Protein AF-U1NN20-F1 (afdb_monomer_lite)

Structure (mmCIF, N/CA/C/O backbone):
data_AF-U1NN20-F1
#
_entry.id   AF-U1NN20-F1
#
loop_
_atom_site.group_PDB
_atom_site.id
_atom_site.type_symbol
_atom_site.label_atom_id
_atom_site.label_alt_id
_atom_site.label_comp_id
_atom_site.label_asym_id
_atom_site.label_entity_id
_atom_site.label_seq_id
_atom_site.pdbx_PDB_ins_code
_atom_site.Cartn_x
_atom_site.Cartn_y
_atom_site.Cartn_z
_atom_site.occupancy
_atom_site.B_iso_or_equiv
_atom_site.auth_seq_id
_atom_site.auth_comp_id
_atom_site.auth_asym_id
_atom_site.auth_atom_id
_atom_site.pdbx_PDB_model_num
ATOM 1 N N . MET A 1 1 ? 7.005 16.993 46.022 1.00 62.75 1 MET A N 1
ATOM 2 C CA . MET A 1 1 ? 5.919 16.030 45.745 1.00 62.75 1 MET A CA 1
ATOM 3 C C . MET A 1 1 ? 5.642 16.124 44.256 1.00 62.75 1 MET A C 1
ATOM 5 O O . MET A 1 1 ? 5.327 17.215 43.804 1.00 62.75 1 MET A O 1
ATOM 9 N N . LEU A 1 2 ? 5.921 15.072 43.487 1.00 69.44 2 LEU A N 1
ATOM 10 C CA . LEU A 1 2 ? 5.734 15.085 42.033 1.00 69.44 2 LEU A CA 1
ATOM 11 C C . LEU A 1 2 ? 4.325 14.578 41.725 1.00 69.44 2 LEU A C 1
ATOM 13 O O . LEU A 1 2 ? 3.981 13.469 42.130 1.00 69.44 2 LEU A O 1
ATOM 17 N N . THR A 1 3 ? 3.524 15.383 41.033 1.00 67.88 3 THR A N 1
ATOM 18 C CA . THR A 1 3 ? 2.225 14.952 40.509 1.00 67.88 3 THR A CA 1
ATOM 19 C C . THR A 1 3 ? 2.438 14.458 39.086 1.00 67.88 3 THR A C 1
ATOM 21 O O . THR A 1 3 ? 2.931 15.205 38.245 1.00 67.88 3 THR A O 1
ATOM 24 N N . VAL A 1 4 ? 2.098 13.197 38.830 1.00 75.31 4 VAL A N 1
ATOM 25 C CA . VAL A 1 4 ? 2.121 12.594 37.493 1.00 75.31 4 VAL A CA 1
ATOM 26 C C . VAL A 1 4 ? 0.674 12.469 37.027 1.00 75.31 4 VAL A C 1
ATOM 28 O O . VAL A 1 4 ? -0.140 11.864 37.723 1.00 75.31 4 VAL A O 1
ATOM 31 N N . SER A 1 5 ? 0.350 13.048 35.874 1.00 73.75 5 SER A N 1
ATOM 32 C CA . SER A 1 5 ? -0.972 12.980 35.242 1.00 73.75 5 SER A CA 1
ATOM 33 C C . SER A 1 5 ? -0.880 12.285 33.881 1.00 73.75 5 SER A C 1
ATOM 35 O O . SER A 1 5 ? 0.100 12.451 33.159 1.00 73.75 5 SER A O 1
ATOM 37 N N . VAL A 1 6 ? -1.896 11.484 33.546 1.00 75.81 6 VAL A N 1
ATOM 38 C CA . VAL A 1 6 ? -2.039 10.795 32.255 1.00 75.81 6 VAL A CA 1
ATOM 39 C C . VAL A 1 6 ? -3.425 11.083 31.690 1.00 75.81 6 VAL A C 1
ATOM 41 O O . VAL A 1 6 ? -4.416 11.015 32.415 1.00 75.81 6 VAL A O 1
ATOM 44 N N . GLU A 1 7 ? -3.487 11.392 30.400 1.00 69.44 7 GLU A N 1
ATOM 45 C CA . GLU A 1 7 ? -4.728 11.633 29.664 1.00 69.44 7 GLU A CA 1
ATOM 46 C C . GLU A 1 7 ? -4.812 10.667 28.478 1.00 69.44 7 GLU A C 1
ATOM 48 O O . GLU A 1 7 ? -3.801 10.354 27.847 1.00 69.44 7 GLU A O 1
ATOM 53 N N . LEU A 1 8 ? -6.015 10.159 28.199 1.00 70.88 8 LEU A N 1
ATOM 54 C CA . LEU A 1 8 ? -6.275 9.183 27.140 1.00 70.88 8 LEU A CA 1
ATOM 55 C C . LEU A 1 8 ? -7.501 9.620 26.334 1.00 70.88 8 LEU A C 1
ATOM 57 O O . LEU A 1 8 ? -8.577 9.790 26.904 1.00 70.88 8 LEU A O 1
ATOM 61 N N . ASP A 1 9 ? -7.352 9.726 25.013 1.00 72.75 9 ASP A N 1
ATOM 62 C CA . ASP A 1 9 ? -8.457 9.965 24.081 1.00 72.75 9 ASP A CA 1
ATOM 63 C C . ASP A 1 9 ? -8.795 8.681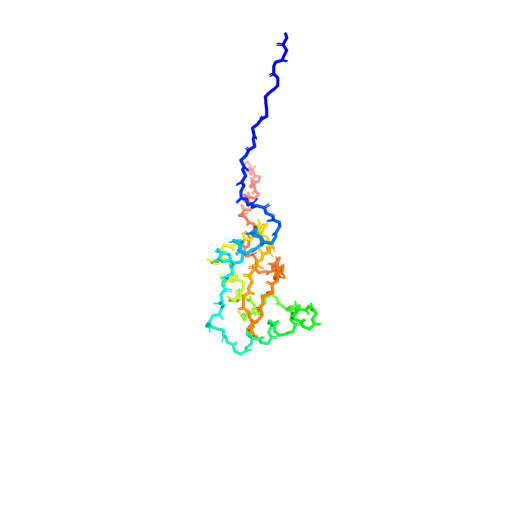 23.306 1.00 72.75 9 ASP A C 1
ATOM 65 O O . ASP A 1 9 ? -7.913 7.970 22.807 1.00 72.75 9 ASP A O 1
ATOM 69 N N . ARG A 1 10 ? -10.086 8.334 23.228 1.00 71.75 10 ARG A N 1
ATOM 70 C CA . ARG A 1 10 ? -10.526 7.097 22.573 1.00 71.75 10 ARG A CA 1
ATOM 71 C C . ARG A 1 10 ? -10.676 7.317 21.069 1.00 71.75 10 ARG A C 1
ATOM 73 O O . ARG A 1 10 ? -11.748 7.646 20.574 1.00 71.75 10 ARG A O 1
ATOM 80 N N . VAL A 1 11 ? -9.622 6.982 20.334 1.00 73.50 11 VAL A N 1
ATOM 81 C CA . VAL A 1 11 ? -9.549 7.112 18.866 1.00 73.50 11 VAL A CA 1
ATOM 82 C C . VAL A 1 11 ? -10.513 6.193 18.096 1.00 73.50 11 VAL A C 1
ATOM 84 O O . VAL A 1 11 ? -10.967 6.543 17.002 1.00 73.50 11 VAL A O 1
ATOM 87 N N . ALA A 1 12 ? -10.801 5.003 18.636 1.00 81.31 12 ALA A N 1
ATOM 88 C CA . ALA A 1 12 ? -11.708 4.018 18.046 1.00 81.31 12 ALA A CA 1
ATOM 89 C C . ALA A 1 12 ? -12.229 3.019 19.095 1.00 81.31 12 ALA A C 1
ATOM 91 O O . ALA A 1 12 ? -11.571 2.777 20.113 1.00 81.31 12 ALA A O 1
ATOM 92 N N . PRO A 1 13 ? -13.396 2.394 18.858 1.00 75.38 13 PRO A N 1
ATOM 93 C CA . PRO A 1 13 ? -14.000 1.521 19.848 1.00 75.38 13 PRO A CA 1
ATOM 94 C C . PRO A 1 13 ? -13.363 0.134 19.982 1.00 75.38 13 PRO A C 1
ATOM 96 O O . PRO A 1 13 ? -13.452 -0.458 21.058 1.00 75.38 13 PRO A O 1
ATOM 99 N N . ASN A 1 14 ? -12.736 -0.374 18.921 1.00 73.38 14 ASN A N 1
ATOM 100 C CA . ASN A 1 14 ? -12.021 -1.648 18.879 1.00 73.38 14 ASN A CA 1
ATOM 101 C C . ASN A 1 14 ? -11.018 -1.648 17.708 1.00 73.38 14 ASN A C 1
ATOM 103 O O . ASN A 1 14 ? -11.001 -0.717 16.897 1.00 73.38 14 ASN A O 1
ATOM 107 N N . ARG A 1 15 ? -10.193 -2.700 17.611 1.00 72.25 15 ARG A N 1
ATOM 108 C CA . ARG A 1 15 ? -9.193 -2.832 16.537 1.00 72.25 15 ARG A CA 1
ATOM 109 C C . ARG A 1 15 ? -9.821 -2.834 15.143 1.00 72.25 15 ARG A C 1
ATOM 111 O O . ARG A 1 15 ? -9.255 -2.217 14.253 1.00 72.25 15 ARG A O 1
ATOM 118 N N . THR A 1 16 ? -10.982 -3.462 14.961 1.00 76.00 16 THR A N 1
ATOM 119 C CA . THR A 1 16 ? -11.686 -3.501 13.671 1.00 76.00 16 THR A CA 1
ATOM 120 C C . THR A 1 16 ? -12.096 -2.104 13.221 1.00 76.00 16 THR A C 1
ATOM 122 O O . THR A 1 16 ? -11.798 -1.719 12.103 1.00 76.00 16 THR A O 1
ATOM 125 N N . ALA A 1 17 ? -12.698 -1.303 14.101 1.00 75.75 17 ALA A N 1
ATOM 126 C CA . ALA A 1 17 ? -13.114 0.063 13.792 1.00 75.75 17 ALA A CA 1
ATOM 127 C C . ALA A 1 17 ? -11.921 1.000 13.542 1.00 75.75 17 ALA A C 1
ATOM 129 O O . ALA A 1 17 ? -12.005 1.900 12.709 1.00 75.75 17 ALA A O 1
ATOM 130 N N . LEU A 1 18 ? -10.799 0.782 14.237 1.00 71.69 18 LEU A N 1
ATOM 131 C CA . LEU A 1 18 ? -9.552 1.491 13.953 1.00 71.69 18 LEU A CA 1
ATOM 132 C C . LEU A 1 18 ? -9.004 1.109 12.572 1.00 71.69 18 LEU A C 1
ATOM 134 O O . LEU A 1 18 ? -8.648 1.990 11.796 1.00 71.69 18 LEU A O 1
ATOM 138 N N . ALA A 1 19 ? -8.980 -0.187 12.253 1.00 72.94 19 ALA A N 1
ATOM 139 C CA . ALA A 1 19 ? -8.536 -0.693 10.961 1.00 72.94 19 ALA A CA 1
ATOM 140 C C . ALA A 1 19 ? -9.428 -0.194 9.817 1.00 72.94 19 ALA A C 1
ATOM 142 O O . ALA A 1 19 ? -8.904 0.205 8.786 1.00 72.94 19 ALA A O 1
ATOM 143 N N . ASP A 1 20 ? -10.748 -0.135 10.010 1.00 78.62 20 ASP A N 1
ATOM 144 C CA . ASP A 1 20 ? -11.690 0.398 9.022 1.00 78.62 20 ASP A CA 1
ATOM 145 C C . ASP A 1 20 ? -11.465 1.896 8.783 1.00 78.62 20 ASP A C 1
ATOM 147 O O . ASP A 1 20 ? -11.409 2.351 7.644 1.00 78.62 20 ASP A O 1
ATOM 151 N N . ARG A 1 21 ? -11.224 2.663 9.854 1.00 71.75 21 ARG A N 1
ATOM 152 C CA . ARG A 1 21 ? -10.910 4.095 9.763 1.00 71.75 21 ARG A CA 1
ATOM 153 C C . ARG A 1 21 ? -9.579 4.349 9.051 1.00 71.75 21 ARG A C 1
ATOM 155 O O . ARG A 1 21 ? -9.504 5.251 8.220 1.00 71.75 21 ARG A O 1
ATOM 162 N N . ILE A 1 22 ? -8.548 3.555 9.346 1.00 73.31 22 ILE A N 1
ATOM 163 C CA . ILE A 1 22 ? -7.253 3.607 8.648 1.00 73.31 22 ILE A CA 1
ATOM 164 C C . ILE A 1 22 ? -7.434 3.192 7.183 1.00 73.31 22 ILE A C 1
ATOM 166 O O . ILE A 1 22 ? -6.935 3.866 6.289 1.00 73.31 22 ILE A O 1
ATOM 170 N N . ARG A 1 23 ? -8.215 2.141 6.913 1.00 71.25 23 ARG A N 1
ATOM 171 C CA . ARG A 1 23 ? -8.529 1.679 5.558 1.00 71.25 23 ARG A CA 1
ATOM 172 C C . ARG A 1 23 ? -9.252 2.740 4.742 1.00 71.25 23 ARG A C 1
ATOM 174 O O . ARG A 1 23 ? -8.888 2.957 3.597 1.00 71.25 23 ARG A O 1
ATOM 181 N N . ALA A 1 24 ? -10.245 3.406 5.317 1.00 70.62 24 ALA A N 1
ATOM 182 C CA . ALA A 1 24 ? -11.006 4.443 4.634 1.00 70.62 24 ALA A CA 1
ATOM 183 C C . ALA A 1 24 ? -10.174 5.704 4.355 1.00 70.62 24 ALA A C 1
ATOM 185 O O . ALA A 1 24 ? -10.398 6.365 3.347 1.00 70.62 24 ALA A O 1
ATOM 186 N N . ARG A 1 25 ? -9.229 6.046 5.242 1.00 69.00 25 ARG A N 1
ATOM 187 C CA . ARG A 1 25 ? -8.432 7.278 5.140 1.00 69.00 25 ARG A CA 1
ATOM 188 C C . ARG A 1 25 ? -7.148 7.115 4.328 1.00 69.00 25 ARG A C 1
ATOM 190 O O . ARG A 1 25 ? -6.748 8.063 3.665 1.00 69.00 25 ARG A O 1
ATOM 197 N N . SER A 1 26 ? -6.507 5.952 4.401 1.00 68.81 26 SER A N 1
ATOM 198 C CA . SER A 1 26 ? -5.136 5.760 3.912 1.00 68.81 26 SER A CA 1
ATOM 199 C C . SER A 1 26 ? -5.028 4.786 2.739 1.00 68.81 26 SER A C 1
ATOM 201 O O . SER A 1 26 ? -3.953 4.680 2.157 1.00 68.81 26 SER A O 1
ATOM 203 N N . ALA A 1 27 ? -6.101 4.071 2.373 1.00 74.94 27 ALA A N 1
ATOM 204 C CA . ALA A 1 27 ? -6.077 3.232 1.179 1.00 74.94 27 ALA A CA 1
ATOM 205 C C . ALA A 1 27 ? -6.184 4.100 -0.075 1.00 74.94 27 ALA A C 1
ATOM 207 O O . ALA A 1 27 ? -7.254 4.636 -0.368 1.00 74.94 27 ALA A O 1
ATOM 208 N N . PHE A 1 28 ? -5.099 4.188 -0.838 1.00 80.31 28 PHE A N 1
ATOM 209 C CA 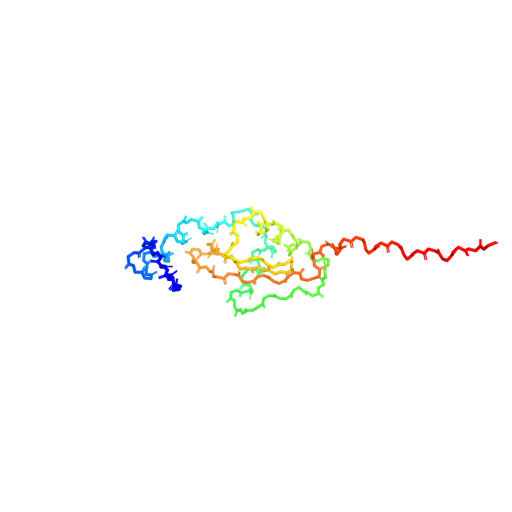. PHE A 1 28 ? -5.156 4.733 -2.189 1.00 80.31 28 PHE A CA 1
ATOM 210 C C . PHE A 1 28 ? -5.224 3.593 -3.209 1.00 80.31 28 PHE A C 1
ATOM 212 O O . PHE A 1 28 ? -4.746 2.479 -2.972 1.00 80.31 28 PHE A O 1
ATOM 219 N N . MET A 1 29 ? -5.858 3.868 -4.344 1.00 79.00 29 MET A N 1
ATOM 220 C CA . MET A 1 29 ? -5.920 2.952 -5.474 1.00 79.00 29 MET A CA 1
ATOM 221 C C . MET A 1 29 ? -5.099 3.560 -6.611 1.00 79.00 29 MET A C 1
ATOM 223 O O . MET A 1 29 ? -5.502 4.598 -7.134 1.00 79.00 29 MET A O 1
ATOM 227 N N . PRO A 1 30 ? -3.957 2.967 -6.990 1.00 77.25 30 PRO A N 1
ATOM 228 C CA . PRO A 1 30 ? -3.221 3.414 -8.160 1.00 77.25 30 PRO A CA 1
ATOM 229 C C . PRO A 1 30 ? -4.023 3.052 -9.419 1.00 77.25 30 PRO A C 1
ATOM 231 O O . PRO A 1 30 ? -4.114 1.887 -9.801 1.00 77.25 30 PRO A O 1
ATOM 234 N N . THR A 1 31 ? -4.677 4.042 -10.026 1.00 74.19 31 THR A N 1
ATOM 235 C CA . THR A 1 31 ? -5.548 3.852 -11.200 1.00 74.19 31 THR A CA 1
ATOM 236 C C . THR A 1 31 ? -4.779 3.857 -12.517 1.00 74.19 31 THR A C 1
ATOM 238 O O . THR 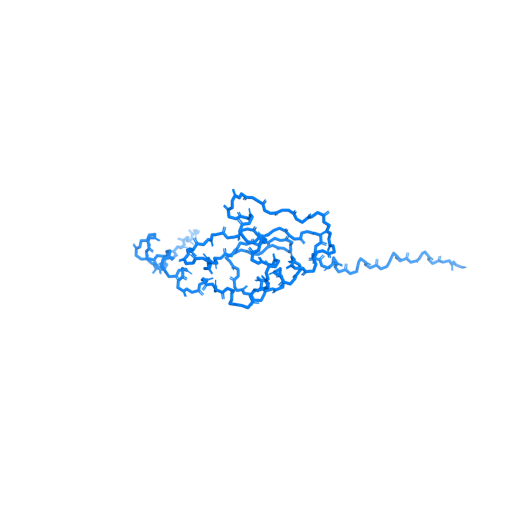A 1 31 ? -5.119 3.102 -13.428 1.00 74.19 31 THR A O 1
ATOM 241 N N . ASP A 1 32 ? -3.709 4.642 -12.597 1.00 82.38 32 ASP A N 1
ATOM 242 C CA . ASP A 1 32 ? -2.993 4.955 -13.838 1.00 82.38 32 ASP A CA 1
ATOM 243 C C . ASP A 1 32 ? -1.673 4.181 -13.954 1.00 82.38 32 ASP A C 1
ATOM 245 O O . ASP A 1 32 ? -0.624 4.742 -14.252 1.00 82.38 32 ASP A O 1
ATOM 249 N N . LEU A 1 33 ? -1.724 2.872 -13.687 1.00 86.88 33 LEU A N 1
ATOM 250 C CA . LEU A 1 33 ? -0.547 2.007 -13.782 1.00 86.88 33 LEU A CA 1
ATOM 251 C C . LEU A 1 33 ? -0.279 1.538 -15.217 1.00 86.88 33 LEU A C 1
ATOM 253 O O . LEU A 1 33 ? -1.189 1.084 -15.925 1.00 86.88 33 LEU A O 1
ATOM 257 N N . THR A 1 34 ? 0.991 1.561 -15.614 1.00 89.88 34 THR A N 1
ATOM 258 C CA . THR A 1 34 ? 1.488 0.921 -16.838 1.00 89.88 34 THR A CA 1
ATOM 259 C C . THR A 1 34 ? 1.487 -0.608 -16.705 1.00 89.88 34 THR A C 1
ATOM 261 O O . THR A 1 34 ? 1.293 -1.160 -15.619 1.00 89.88 34 THR A O 1
ATOM 264 N N . ALA A 1 35 ? 1.663 -1.327 -17.819 1.00 88.19 35 ALA A N 1
ATOM 265 C CA . ALA A 1 35 ? 1.737 -2.791 -17.799 1.00 88.19 35 ALA A CA 1
ATOM 266 C C . ALA A 1 35 ? 2.914 -3.289 -16.942 1.00 88.19 35 ALA A C 1
ATOM 268 O O . ALA A 1 35 ? 2.729 -4.191 -16.128 1.00 88.19 35 ALA A O 1
ATOM 269 N N . ASP A 1 36 ? 4.076 -2.647 -17.058 1.00 88.19 36 ASP A N 1
ATOM 270 C CA . ASP A 1 36 ? 5.264 -2.969 -16.266 1.00 88.19 36 ASP A CA 1
ATOM 271 C C . ASP A 1 36 ? 5.053 -2.699 -14.772 1.00 88.19 36 ASP A C 1
ATOM 273 O O . ASP A 1 36 ? 5.393 -3.530 -13.935 1.00 88.19 36 ASP A O 1
ATOM 277 N N . GLN A 1 37 ? 4.401 -1.589 -14.412 1.00 87.75 37 GLN A N 1
ATOM 278 C CA . GLN A 1 37 ? 4.068 -1.299 -13.014 1.00 87.75 37 GLN A CA 1
ATOM 279 C C . GLN A 1 37 ? 3.073 -2.305 -12.423 1.00 87.75 37 GLN A C 1
ATOM 281 O O . GLN A 1 37 ? 3.208 -2.696 -11.264 1.00 87.75 37 GLN A O 1
ATOM 286 N N . ARG A 1 38 ? 2.084 -2.752 -13.209 1.00 88.38 38 ARG A N 1
ATOM 287 C CA . ARG A 1 38 ? 1.184 -3.838 -12.789 1.00 88.38 38 ARG A CA 1
ATOM 288 C C . ARG A 1 38 ? 1.955 -5.136 -12.573 1.00 88.38 38 ARG A C 1
ATOM 290 O O . ARG A 1 38 ? 1.779 -5.763 -11.538 1.00 88.38 38 ARG A O 1
ATOM 297 N N . ALA A 1 39 ? 2.860 -5.490 -13.487 1.00 89.12 39 ALA A N 1
ATOM 298 C CA . ALA A 1 39 ? 3.693 -6.684 -13.356 1.00 89.12 39 ALA A CA 1
ATOM 299 C C . ALA A 1 39 ? 4.569 -6.654 -12.089 1.00 89.12 39 ALA A C 1
ATOM 301 O O . ALA A 1 39 ? 4.711 -7.676 -11.421 1.00 89.12 39 ALA A O 1
ATOM 302 N N . ILE A 1 40 ? 5.098 -5.482 -11.719 1.00 89.12 40 ILE A N 1
ATOM 303 C CA . ILE A 1 40 ? 5.825 -5.281 -10.457 1.00 89.12 40 ILE A CA 1
ATOM 304 C C . ILE A 1 40 ? 4.931 -5.590 -9.247 1.00 89.12 40 ILE A C 1
ATOM 306 O O . ILE A 1 40 ? 5.353 -6.307 -8.339 1.00 89.12 40 ILE A O 1
ATOM 310 N N . LEU A 1 41 ? 3.702 -5.063 -9.221 1.00 87.06 41 LEU A N 1
ATOM 311 C CA . LEU A 1 41 ? 2.772 -5.285 -8.110 1.00 87.06 41 LEU A CA 1
ATOM 312 C C . LEU A 1 41 ? 2.292 -6.737 -8.032 1.00 87.06 41 LEU A C 1
ATOM 314 O O . LEU A 1 41 ? 2.239 -7.288 -6.938 1.00 87.06 41 LEU A O 1
ATOM 318 N N . ASP A 1 42 ? 1.990 -7.367 -9.166 1.0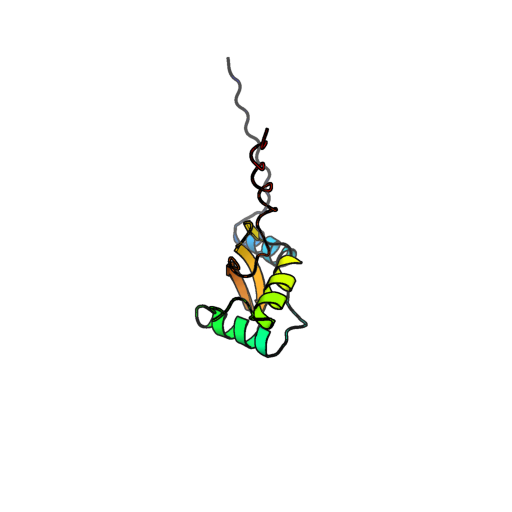0 87.75 42 ASP A N 1
ATOM 319 C CA . ASP A 1 42 ? 1.622 -8.785 -9.221 1.00 87.75 42 ASP A CA 1
ATOM 320 C C . ASP A 1 42 ? 2.763 -9.688 -8.723 1.00 87.75 42 ASP A C 1
ATOM 322 O O . ASP A 1 42 ? 2.533 -10.576 -7.903 1.00 87.75 42 ASP A O 1
ATOM 326 N N . ALA A 1 43 ? 4.010 -9.420 -9.123 1.00 86.88 43 ALA A N 1
ATOM 327 C CA . ALA A 1 43 ? 5.172 -10.151 -8.614 1.00 86.88 43 ALA A CA 1
ATOM 328 C C . ALA A 1 43 ? 5.383 -9.941 -7.102 1.00 86.88 43 ALA A C 1
ATOM 330 O O . ALA A 1 43 ? 5.729 -10.877 -6.382 1.00 86.88 43 ALA A O 1
ATOM 331 N N . ALA A 1 44 ? 5.145 -8.726 -6.599 1.00 88.38 44 ALA A N 1
ATOM 332 C CA . ALA A 1 44 ? 5.210 -8.442 -5.168 1.00 88.38 44 ALA A CA 1
ATOM 333 C C . ALA A 1 44 ? 4.088 -9.134 -4.372 1.00 88.38 44 ALA A C 1
ATOM 335 O O . ALA A 1 44 ? 4.290 -9.459 -3.206 1.00 88.38 44 ALA A O 1
ATOM 336 N N . ILE A 1 45 ? 2.925 -9.378 -4.983 1.00 87.25 45 ILE A N 1
ATOM 337 C CA . ILE A 1 45 ? 1.832 -10.149 -4.371 1.00 87.25 45 ILE A CA 1
ATOM 338 C C . ILE A 1 45 ? 2.188 -11.634 -4.274 1.00 87.25 45 ILE A C 1
ATOM 340 O O . ILE A 1 45 ? 1.886 -12.260 -3.259 1.00 87.25 45 ILE A O 1
ATOM 344 N N . ASP A 1 46 ? 2.841 -12.191 -5.298 1.00 84.50 46 ASP A N 1
ATOM 345 C CA . ASP A 1 46 ? 3.303 -13.586 -5.285 1.00 84.50 46 ASP A CA 1
ATOM 346 C C . ASP A 1 46 ? 4.452 -13.811 -4.278 1.00 84.50 46 ASP A C 1
ATOM 348 O O . ASP A 1 46 ? 4.592 -14.894 -3.709 1.00 84.50 46 ASP A O 1
ATOM 352 N N . GLY A 1 47 ? 5.224 -12.764 -3.963 1.00 85.81 47 GLY A N 1
ATOM 353 C CA . GLY A 1 47 ? 6.178 -12.796 -2.855 1.00 85.81 47 GLY A CA 1
ATOM 354 C C . GLY A 1 47 ? 6.955 -11.500 -2.646 1.00 85.81 47 GLY A C 1
ATOM 355 O O . GLY A 1 47 ? 6.695 -10.751 -1.708 1.00 85.81 47 GLY A O 1
ATOM 356 N N . GLU A 1 48 ? 7.966 -11.261 -3.477 1.00 84.62 48 GLU A N 1
ATOM 357 C CA . GLU A 1 48 ? 8.792 -10.052 -3.431 1.00 84.62 48 GLU A CA 1
ATOM 358 C C . GLU A 1 48 ? 9.201 -9.684 -4.858 1.00 84.62 48 GLU A C 1
ATOM 360 O O . GLU A 1 48 ? 9.736 -10.514 -5.593 1.00 84.62 48 GLU A O 1
ATOM 365 N N . TYR A 1 49 ? 8.999 -8.422 -5.238 1.00 84.88 49 TYR A N 1
ATOM 366 C CA . TYR A 1 49 ? 9.623 -7.874 -6.434 1.00 84.88 49 TYR A CA 1
ATOM 367 C C . TYR A 1 49 ? 10.942 -7.197 -6.066 1.00 84.88 49 TYR A C 1
ATOM 369 O O . TYR A 1 49 ? 10.981 -6.315 -5.205 1.00 84.88 49 TYR A O 1
ATOM 377 N N . ARG A 1 50 ? 12.014 -7.552 -6.778 1.00 81.75 50 ARG A N 1
ATOM 378 C CA . ARG A 1 50 ? 13.316 -6.898 -6.663 1.00 81.75 50 ARG A CA 1
ATOM 379 C C . ARG A 1 50 ? 13.750 -6.402 -8.033 1.00 81.75 50 ARG A C 1
ATOM 381 O O . ARG A 1 50 ? 13.946 -7.202 -8.942 1.00 81.75 50 ARG A O 1
ATOM 388 N N . ALA A 1 51 ? 13.910 -5.088 -8.171 1.00 80.31 51 ALA A N 1
ATOM 389 C CA . ALA A 1 51 ? 14.467 -4.516 -9.389 1.00 80.31 51 ALA A CA 1
ATOM 390 C C . ALA A 1 51 ? 15.906 -5.024 -9.585 1.00 80.31 51 ALA A C 1
ATOM 392 O O . ALA A 1 51 ? 16.715 -4.978 -8.656 1.00 80.31 51 ALA A O 1
ATOM 393 N N . GLU A 1 52 ? 16.222 -5.496 -10.791 1.00 76.25 52 GLU A N 1
ATOM 394 C CA . GLU A 1 52 ? 17.564 -5.985 -11.137 1.00 76.25 52 GLU A CA 1
ATOM 395 C C . GLU A 1 52 ? 18.589 -4.847 -11.284 1.00 76.25 52 GLU A C 1
ATOM 397 O O . GLU A 1 52 ? 19.795 -5.083 -11.265 1.00 76.25 52 GLU A O 1
ATOM 402 N N . SER A 1 53 ? 18.133 -3.601 -11.437 1.00 72.50 53 SER A N 1
ATOM 403 C CA . SER A 1 53 ? 18.976 -2.408 -11.572 1.00 72.50 53 SER A CA 1
ATOM 404 C C . SER A 1 53 ? 18.251 -1.156 -11.082 1.00 72.50 53 SER A C 1
ATOM 406 O O . SER A 1 53 ? 17.018 -1.114 -11.073 1.00 72.50 53 SER A O 1
ATOM 408 N N . SER A 1 54 ? 19.027 -0.140 -10.695 1.00 68.94 54 SER A N 1
ATOM 409 C CA . SER A 1 54 ? 18.521 1.170 -10.261 1.00 68.94 54 SER A CA 1
ATOM 410 C C . SER A 1 54 ? 17.952 2.022 -11.404 1.00 68.94 54 SER A C 1
ATOM 412 O O . SER A 1 54 ? 17.304 3.020 -11.139 1.00 68.94 54 SER A O 1
ATOM 414 N N . ASP A 1 55 ? 18.142 1.622 -12.663 1.00 73.00 55 ASP A N 1
ATOM 415 C CA . ASP A 1 55 ? 17.619 2.313 -13.854 1.00 73.00 55 ASP A CA 1
ATOM 416 C C . ASP A 1 55 ? 16.221 1.818 -14.279 1.00 73.00 55 ASP A C 1
ATOM 418 O O . ASP A 1 55 ? 15.787 1.993 -15.420 1.00 73.00 55 ASP A O 1
ATOM 422 N N . ASN A 1 56 ? 15.503 1.134 -13.386 1.00 82.12 56 ASN A N 1
ATOM 423 C CA . ASN A 1 56 ? 14.168 0.634 -13.688 1.00 82.12 56 ASN A CA 1
ATOM 424 C C . ASN A 1 56 ? 13.130 1.763 -13.610 1.00 82.12 56 ASN A C 1
ATOM 426 O O . ASN A 1 56 ? 12.537 1.999 -12.557 1.00 82.12 56 ASN A O 1
ATOM 430 N N . ALA A 1 57 ? 12.873 2.404 -14.750 1.00 84.81 57 ALA A N 1
ATOM 431 C CA . ALA A 1 57 ? 11.915 3.501 -14.875 1.00 84.81 57 ALA A CA 1
ATOM 432 C C . ALA A 1 57 ? 10.510 3.149 -14.350 1.00 84.81 57 ALA A C 1
ATOM 434 O O . ALA A 1 57 ? 9.889 3.952 -13.659 1.00 84.81 57 ALA A O 1
ATOM 435 N N . ALA A 1 58 ? 10.019 1.929 -14.598 1.00 86.62 58 ALA A N 1
ATOM 436 C CA . ALA A 1 58 ? 8.703 1.513 -14.111 1.00 86.62 58 ALA A CA 1
ATOM 437 C C . ALA A 1 58 ? 8.658 1.451 -12.576 1.00 86.62 58 ALA A C 1
ATOM 439 O O . ALA A 1 58 ? 7.670 1.866 -11.967 1.00 86.62 58 ALA A O 1
ATOM 440 N N . PHE A 1 59 ? 9.733 0.967 -11.944 1.00 86.12 59 PHE A N 1
ATOM 441 C CA . PHE A 1 59 ? 9.860 0.965 -10.487 1.00 86.12 59 PHE A CA 1
ATOM 442 C C . PHE A 1 59 ? 10.041 2.384 -9.930 1.00 86.12 59 PHE A C 1
ATOM 444 O O . PHE A 1 59 ? 9.435 2.714 -8.914 1.00 86.12 59 PHE A O 1
ATOM 451 N N . GLU A 1 60 ? 10.805 3.242 -10.605 1.00 85.31 60 GLU A N 1
ATOM 452 C CA . GLU A 1 60 ? 10.992 4.645 -10.220 1.00 85.31 60 GLU A CA 1
ATOM 453 C C . GLU A 1 60 ? 9.665 5.423 -10.222 1.00 85.31 60 GLU A C 1
ATOM 455 O O . GLU A 1 60 ? 9.302 6.046 -9.222 1.00 85.31 60 GLU A O 1
ATOM 460 N N . GLU A 1 61 ? 8.880 5.322 -11.297 1.00 86.69 61 GLU A N 1
ATOM 461 C CA . GLU A 1 61 ? 7.562 5.960 -11.391 1.00 86.69 61 GLU A CA 1
ATOM 462 C C . GLU A 1 61 ? 6.570 5.392 -10.360 1.00 86.69 61 GLU A C 1
ATOM 464 O O . GLU A 1 61 ? 5.742 6.124 -9.800 1.00 86.69 61 GLU A O 1
ATOM 469 N N . LEU A 1 62 ? 6.671 4.095 -10.047 1.00 87.75 62 LEU A N 1
ATOM 470 C CA . LEU A 1 62 ? 5.889 3.479 -8.977 1.00 87.75 62 LEU A CA 1
ATOM 471 C C . LEU A 1 62 ? 6.280 4.065 -7.612 1.00 87.75 62 LEU A C 1
ATOM 473 O O . LEU A 1 62 ? 5.408 4.455 -6.835 1.00 87.75 62 LEU A O 1
ATOM 477 N N . VAL A 1 63 ? 7.578 4.211 -7.331 1.00 87.19 63 VAL A N 1
ATOM 478 C CA . VAL A 1 63 ? 8.077 4.863 -6.111 1.00 87.19 63 VAL A CA 1
ATOM 479 C C . VAL A 1 63 ? 7.587 6.309 -6.031 1.00 87.19 63 VAL A C 1
ATOM 481 O O . VAL A 1 63 ? 7.129 6.726 -4.966 1.00 87.19 63 VAL A O 1
ATOM 484 N N . ALA A 1 64 ? 7.613 7.064 -7.132 1.00 85.88 64 ALA A N 1
ATOM 485 C CA . ALA A 1 64 ? 7.091 8.428 -7.188 1.00 85.88 64 ALA A CA 1
ATOM 486 C C . ALA A 1 64 ? 5.585 8.478 -6.871 1.00 85.88 64 ALA A C 1
ATOM 488 O O . ALA A 1 64 ? 5.146 9.292 -6.051 1.00 85.88 64 ALA A O 1
ATOM 489 N N . THR A 1 65 ? 4.808 7.546 -7.432 1.00 88.12 65 THR A N 1
ATOM 490 C CA . THR A 1 65 ? 3.367 7.406 -7.172 1.00 88.12 65 THR A CA 1
ATOM 491 C C . THR A 1 65 ? 3.094 7.169 -5.689 1.00 88.12 65 THR A C 1
ATOM 493 O O . THR A 1 65 ? 2.301 7.883 -5.077 1.00 88.12 65 THR A O 1
ATOM 496 N N . PHE A 1 66 ? 3.800 6.218 -5.073 1.00 87.12 66 PHE A N 1
ATOM 497 C CA . PHE A 1 66 ? 3.681 5.938 -3.641 1.00 87.12 66 PHE A CA 1
ATOM 498 C C . PHE A 1 66 ? 4.166 7.119 -2.792 1.00 87.12 66 PHE A C 1
ATOM 500 O O . PHE A 1 66 ? 3.575 7.442 -1.755 1.00 87.12 66 PHE A O 1
ATOM 507 N N . ARG A 1 67 ? 5.216 7.823 -3.234 1.00 84.31 67 ARG A N 1
ATOM 508 C CA . ARG A 1 67 ? 5.750 8.993 -2.534 1.00 84.31 67 ARG A CA 1
ATOM 509 C C . ARG A 1 67 ? 4.752 10.149 -2.449 1.00 84.31 67 ARG A C 1
ATOM 511 O O . ARG A 1 67 ? 4.735 10.825 -1.416 1.00 84.31 67 ARG A O 1
ATOM 518 N N . GLY A 1 68 ? 3.893 10.309 -3.454 1.00 84.31 68 GLY A N 1
ATOM 519 C CA . GLY A 1 68 ? 2.801 11.287 -3.469 1.00 84.31 68 GLY A CA 1
ATOM 520 C C . GLY A 1 68 ? 1.613 10.961 -2.553 1.00 84.31 68 GLY A C 1
ATOM 521 O O . GLY A 1 68 ? 0.748 11.812 -2.369 1.00 84.31 68 GLY A O 1
ATOM 522 N N . GLN A 1 69 ? 1.559 9.760 -1.969 1.00 85.62 69 GLN A N 1
ATOM 523 C CA . GLN A 1 69 ? 0.452 9.304 -1.122 1.00 85.62 69 GLN A CA 1
ATOM 524 C C . GLN A 1 69 ? 0.828 9.281 0.365 1.00 85.62 69 GLN A C 1
ATOM 526 O O . GLN A 1 69 ? 2.007 9.171 0.727 1.00 85.62 69 GLN A O 1
ATOM 531 N N . GLU A 1 70 ? -0.186 9.363 1.235 1.00 82.62 70 GLU A N 1
ATOM 532 C CA . GLU A 1 70 ? -0.012 9.281 2.690 1.00 82.62 70 GLU A CA 1
ATOM 533 C C . GLU A 1 70 ? 0.487 7.878 3.072 1.00 82.62 70 GLU A C 1
ATOM 535 O O . GLU A 1 70 ? -0.205 6.876 2.888 1.00 82.62 70 GLU A O 1
ATOM 540 N N . ALA A 1 71 ? 1.713 7.804 3.591 1.00 83.38 71 ALA A N 1
ATOM 541 C CA . ALA A 1 71 ? 2.287 6.563 4.096 1.00 83.38 71 ALA A CA 1
ATOM 542 C C . ALA A 1 71 ? 1.853 6.329 5.551 1.00 83.38 71 ALA A C 1
ATOM 544 O O . ALA A 1 71 ? 1.784 7.272 6.338 1.00 83.38 71 ALA A O 1
ATOM 545 N N . ILE A 1 72 ? 1.644 5.066 5.937 1.00 82.62 72 ILE A N 1
ATOM 546 C CA . ILE A 1 72 ? 1.477 4.685 7.352 1.00 82.62 72 ILE A CA 1
ATOM 547 C C . ILE A 1 72 ? 2.783 4.956 8.103 1.00 82.62 72 ILE A C 1
ATOM 549 O O . ILE A 1 72 ? 2.788 5.458 9.225 1.00 82.62 72 ILE A O 1
ATOM 553 N N . LYS A 1 73 ? 3.900 4.615 7.456 1.00 80.44 73 LYS A N 1
ATOM 554 C CA . LYS A 1 73 ? 5.253 4.897 7.917 1.00 80.44 73 LYS A CA 1
ATOM 555 C C . LYS A 1 73 ? 6.117 5.229 6.710 1.00 80.44 73 LYS A C 1
ATOM 557 O O . LYS A 1 73 ? 6.041 4.535 5.700 1.00 80.44 73 LYS A O 1
ATOM 562 N N . ARG A 1 74 ? 6.946 6.263 6.809 1.00 81.12 74 ARG A N 1
ATOM 563 C CA . ARG A 1 74 ? 7.993 6.547 5.827 1.00 81.12 74 ARG A CA 1
ATOM 564 C C . ARG A 1 74 ? 9.288 6.846 6.563 1.00 81.12 74 ARG A C 1
ATOM 566 O O . ARG A 1 74 ? 9.322 7.703 7.438 1.00 81.12 74 ARG A O 1
ATOM 573 N N . ASP A 1 75 ? 10.330 6.147 6.158 1.00 79.88 75 ASP A N 1
ATOM 574 C CA . ASP A 1 75 ? 11.720 6.416 6.482 1.00 79.88 75 ASP A CA 1
ATOM 575 C C . ASP A 1 75 ? 12.405 6.844 5.165 1.00 79.88 75 ASP A C 1
ATOM 577 O O . ASP A 1 75 ? 11.889 6.560 4.084 1.00 79.88 75 ASP A O 1
ATOM 581 N N . GLY A 1 76 ? 13.526 7.572 5.197 1.00 78.69 76 GLY A N 1
ATOM 582 C CA . GLY A 1 76 ? 14.083 8.242 4.000 1.00 78.69 76 GLY A CA 1
ATOM 583 C C . GLY A 1 76 ? 14.072 7.395 2.710 1.00 78.69 76 GLY A C 1
ATOM 584 O O . GLY A 1 76 ? 13.617 7.856 1.657 1.00 78.69 76 GLY A O 1
ATOM 585 N N . SER A 1 77 ? 14.446 6.121 2.832 1.00 81.69 77 SER A N 1
ATOM 586 C CA . SER A 1 77 ? 14.606 5.135 1.756 1.00 81.69 77 SER A CA 1
ATOM 587 C C . SER A 1 77 ? 13.625 3.948 1.798 1.00 81.69 77 SER A C 1
ATOM 589 O O . SER A 1 77 ? 13.793 2.980 1.049 1.00 81.69 77 SER A O 1
ATOM 591 N N . SER A 1 78 ? 12.589 3.998 2.641 1.00 84.75 78 SER A N 1
ATOM 592 C CA . SER A 1 78 ? 11.561 2.953 2.706 1.00 84.75 78 SER A CA 1
ATOM 593 C C . SER A 1 78 ? 10.219 3.474 3.210 1.00 84.75 78 SER A C 1
ATOM 595 O O . SER A 1 78 ? 10.140 4.480 3.906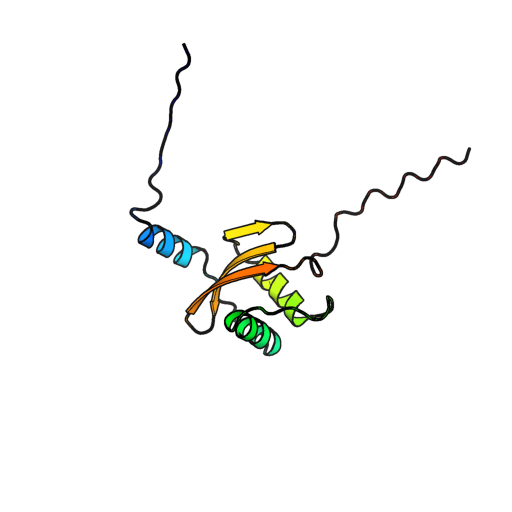 1.00 84.75 78 SER A O 1
ATOM 597 N N . GLY A 1 79 ? 9.135 2.760 2.951 1.00 87.88 79 GLY A N 1
ATOM 598 C CA . GLY A 1 79 ? 7.871 3.076 3.600 1.00 87.88 79 GLY A CA 1
ATOM 599 C C . GLY A 1 79 ? 6.864 1.947 3.547 1.00 87.88 79 GLY A C 1
ATOM 600 O O . GLY A 1 79 ? 7.055 0.939 2.868 1.00 87.88 79 GLY A O 1
ATOM 601 N N . THR A 1 80 ? 5.774 2.153 4.270 1.00 87.56 80 THR A N 1
ATOM 602 C CA . THR A 1 80 ? 4.638 1.248 4.335 1.00 87.56 80 THR A CA 1
ATOM 603 C C . THR A 1 80 ? 3.382 2.000 3.932 1.00 87.56 80 THR A C 1
ATOM 605 O O . THR A 1 80 ? 3.039 3.026 4.528 1.00 87.56 80 THR A O 1
ATOM 608 N N . TRP A 1 81 ? 2.674 1.463 2.947 1.00 89.06 81 TRP A N 1
ATOM 609 C CA . TRP A 1 81 ? 1.433 2.018 2.425 1.00 89.06 81 TRP A CA 1
ATOM 610 C C . TRP A 1 81 ? 0.319 0.991 2.470 1.00 89.06 81 TRP A C 1
ATOM 612 O O . TRP A 1 81 ? 0.546 -0.217 2.414 1.00 89.06 81 TRP A O 1
ATOM 622 N N . LEU A 1 82 ? -0.904 1.501 2.537 1.00 88.19 82 LEU A N 1
ATOM 623 C CA . LEU A 1 82 ? -2.099 0.704 2.356 1.00 88.19 82 LEU A CA 1
ATOM 624 C C . LEU A 1 82 ? -2.599 0.912 0.929 1.00 88.19 82 LEU A C 1
ATOM 626 O O . LEU A 1 82 ? -2.936 2.031 0.547 1.00 88.19 82 LEU A O 1
ATOM 630 N N . VAL A 1 83 ? -2.631 -0.153 0.139 1.00 85.75 83 VAL A N 1
ATOM 631 C CA . VAL A 1 83 ? -2.896 -0.071 -1.301 1.00 85.75 83 VAL A CA 1
ATOM 632 C C . VAL A 1 83 ? -4.097 -0.927 -1.639 1.00 85.75 83 VAL A C 1
ATOM 634 O O . VAL A 1 83 ? -4.187 -2.073 -1.205 1.00 85.75 83 VAL A O 1
ATOM 637 N N . ARG A 1 84 ? -5.026 -0.392 -2.431 1.00 85.69 84 ARG A N 1
ATOM 638 C CA . ARG A 1 84 ? -6.065 -1.210 -3.054 1.00 85.69 84 ARG A CA 1
ATOM 639 C C . ARG A 1 84 ? -5.622 -1.597 -4.460 1.00 85.69 84 ARG A C 1
ATOM 641 O O . ARG A 1 84 ? -5.519 -0.733 -5.324 1.00 85.69 84 ARG A O 1
ATOM 648 N N . TYR A 1 85 ? -5.373 -2.882 -4.683 1.00 84.00 85 TYR A N 1
ATOM 649 C CA . TYR A 1 85 ? -4.929 -3.423 -5.968 1.00 84.00 85 TYR A CA 1
ATOM 650 C C . TYR A 1 85 ? -5.604 -4.770 -6.227 1.00 84.00 85 TYR A C 1
ATOM 652 O O . TYR A 1 85 ? -5.799 -5.553 -5.301 1.00 84.00 85 TYR A O 1
ATOM 660 N N . ALA A 1 86 ? -6.019 -4.999 -7.476 1.00 82.06 86 ALA A N 1
ATOM 661 C CA . ALA A 1 86 ? -6.785 -6.180 -7.893 1.00 82.06 86 ALA A CA 1
ATOM 662 C C . ALA A 1 86 ? -8.069 -6.452 -7.069 1.00 82.06 86 ALA A C 1
ATOM 664 O O . ALA A 1 86 ? -8.543 -7.577 -6.993 1.00 82.06 86 ALA A O 1
ATOM 665 N N . GLY A 1 87 ? -8.663 -5.415 -6.466 1.00 79.38 87 GLY A N 1
ATOM 666 C CA . GLY A 1 87 ? -9.871 -5.531 -5.633 1.00 79.38 87 GLY A CA 1
ATOM 667 C C . GLY A 1 87 ? -9.599 -5.804 -4.150 1.00 79.38 87 GLY A C 1
ATOM 668 O O . GLY A 1 87 ? -10.468 -5.531 -3.318 1.00 79.38 87 GLY A O 1
ATOM 669 N N . ASP A 1 88 ? -8.379 -6.212 -3.809 1.00 81.06 88 ASP A N 1
ATOM 670 C CA . ASP A 1 88 ? -7.947 -6.488 -2.445 1.00 81.06 88 ASP A CA 1
ATOM 671 C C . ASP A 1 88 ? -7.167 -5.327 -1.831 1.00 81.06 88 ASP A C 1
ATOM 673 O O . ASP A 1 88 ? -6.742 -4.382 -2.502 1.00 81.06 88 ASP A O 1
ATOM 677 N N . LEU A 1 89 ? -7.039 -5.370 -0.506 1.00 80.50 89 LEU A N 1
ATOM 678 C CA . LEU A 1 89 ? -6.272 -4.398 0.258 1.00 80.50 89 LEU A CA 1
ATOM 679 C C . LEU A 1 89 ? -4.952 -5.020 0.707 1.00 80.50 89 LEU A C 1
ATOM 681 O O . LEU A 1 89 ? -4.956 -5.987 1.466 1.00 80.50 89 LEU A O 1
ATOM 685 N N . TRP A 1 90 ? -3.851 -4.402 0.307 1.00 81.44 90 TRP A N 1
ATOM 686 C CA . TRP A 1 90 ? -2.497 -4.866 0.567 1.00 81.44 90 TRP A CA 1
ATOM 687 C C . TRP A 1 90 ? -1.754 -3.889 1.470 1.00 81.44 90 TRP A C 1
ATOM 689 O O . TRP A 1 90 ? -1.885 -2.669 1.338 1.00 81.44 90 TRP A O 1
ATOM 699 N N . LEU A 1 91 ? -0.958 -4.435 2.389 1.00 84.88 91 LEU A N 1
ATOM 700 C CA . LEU A 1 91 ? 0.052 -3.674 3.111 1.00 84.88 91 LEU A CA 1
ATOM 701 C C . LEU A 1 91 ? 1.350 -3.761 2.309 1.00 84.88 91 LEU A C 1
ATOM 703 O O . LEU A 1 91 ? 2.028 -4.783 2.337 1.00 84.88 91 LEU A O 1
ATOM 707 N N . ALA A 1 92 ? 1.660 -2.707 1.566 1.00 86.00 92 ALA A N 1
ATOM 708 C CA . ALA A 1 92 ? 2.824 -2.662 0.698 1.00 86.00 92 ALA A CA 1
ATOM 709 C C . ALA A 1 92 ? 4.008 -2.048 1.447 1.00 86.00 92 ALA A C 1
ATOM 711 O O . ALA A 1 92 ? 3.938 -0.900 1.893 1.00 86.00 92 ALA A O 1
ATOM 712 N N . GLU A 1 93 ? 5.096 -2.803 1.568 1.00 87.94 93 GLU A N 1
ATOM 713 C CA . GLU A 1 93 ? 6.387 -2.284 2.012 1.00 87.94 93 GLU A CA 1
ATOM 714 C C . GLU A 1 93 ? 7.263 -2.022 0.786 1.00 87.94 93 GLU A C 1
ATOM 716 O O . GLU A 1 93 ? 7.572 -2.945 0.037 1.00 87.94 93 GLU A O 1
ATOM 721 N N . LEU A 1 94 ? 7.657 -0.765 0.568 1.00 87.62 94 LEU A N 1
ATOM 722 C CA . LEU A 1 94 ? 8.598 -0.420 -0.498 1.00 87.62 94 LEU A CA 1
ATOM 723 C C . LEU A 1 94 ? 9.934 -0.041 0.121 1.00 87.62 94 LEU A C 1
ATOM 725 O O . LEU A 1 94 ? 10.007 0.799 1.020 1.00 87.62 94 LEU A O 1
ATOM 729 N N . ARG A 1 95 ? 10.995 -0.627 -0.424 1.00 85.88 95 ARG A N 1
ATOM 730 C CA . ARG A 1 95 ? 12.390 -0.314 -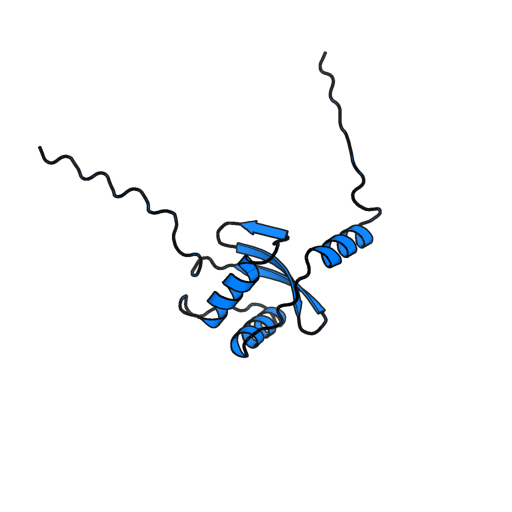0.119 1.00 85.88 95 ARG A CA 1
ATOM 731 C C . ARG A 1 95 ? 13.040 0.173 -1.404 1.00 85.88 95 ARG A C 1
ATOM 733 O O . ARG A 1 95 ? 13.123 -0.575 -2.369 1.00 85.88 95 ARG A O 1
ATOM 740 N N . TYR A 1 96 ? 13.480 1.423 -1.422 1.00 82.62 96 TYR A N 1
ATOM 741 C CA . TYR A 1 96 ? 13.940 2.095 -2.640 1.00 82.62 96 TYR A CA 1
ATOM 742 C C . TYR A 1 96 ? 15.308 2.763 -2.437 1.00 82.62 96 TYR A C 1
ATOM 744 O O . TYR A 1 96 ? 15.591 3.806 -3.012 1.00 82.62 96 TYR A O 1
ATOM 752 N N . TYR A 1 97 ? 16.185 2.140 -1.640 1.00 70.75 97 TYR A N 1
ATOM 753 C CA . TYR A 1 97 ? 17.543 2.621 -1.329 1.00 70.75 97 TYR A CA 1
ATOM 754 C C . TYR A 1 97 ? 18.390 3.006 -2.559 1.00 70.75 97 TYR A C 1
ATOM 756 O O . TYR A 1 97 ? 19.232 3.883 -2.438 1.00 70.75 97 TYR A O 1
ATOM 764 N N . GLY A 1 98 ? 18.169 2.379 -3.720 1.00 63.44 98 GLY A N 1
ATOM 765 C CA . GLY A 1 98 ? 18.870 2.689 -4.977 1.00 63.44 98 GLY A CA 1
ATOM 766 C C . GLY A 1 98 ? 18.178 3.711 -5.890 1.00 63.44 98 GLY A C 1
ATOM 767 O O . GLY A 1 98 ? 18.760 4.078 -6.899 1.00 63.44 98 GLY A O 1
ATOM 768 N N . PHE A 1 99 ? 16.963 4.151 -5.541 1.00 59.22 99 PHE A N 1
ATOM 769 C CA . PHE A 1 99 ? 16.140 5.118 -6.292 1.00 59.22 99 PHE A CA 1
ATOM 770 C C . PHE A 1 99 ? 15.857 6.394 -5.480 1.00 59.22 99 PHE A C 1
ATOM 772 O O . PHE A 1 99 ? 15.211 7.326 -5.954 1.00 59.22 99 PHE A O 1
ATOM 779 N N . ALA A 1 100 ? 16.282 6.434 -4.215 1.00 57.94 100 ALA A N 1
ATOM 780 C CA . ALA A 1 100 ? 16.293 7.652 -3.426 1.00 57.94 100 ALA A CA 1
ATOM 781 C C . ALA A 1 100 ? 17.468 8.499 -3.916 1.00 57.94 100 ALA A C 1
ATOM 783 O O . ALA A 1 100 ? 18.603 8.260 -3.513 1.00 57.94 100 ALA A O 1
ATOM 784 N N . ASP A 1 101 ? 17.202 9.447 -4.811 1.00 51.62 101 ASP A N 1
ATOM 785 C CA . ASP A 1 101 ? 18.222 10.397 -5.235 1.00 51.62 101 ASP A CA 1
ATOM 786 C C . ASP A 1 101 ? 18.792 11.126 -4.004 1.00 51.62 101 ASP A C 1
ATOM 788 O O . ASP A 1 101 ? 18.054 11.756 -3.242 1.00 51.62 101 ASP A O 1
ATOM 792 N N . SER A 1 102 ? 20.097 10.927 -3.819 1.00 43.88 102 SER A N 1
ATOM 793 C CA . SER A 1 102 ? 21.078 11.712 -3.072 1.00 43.88 102 SER A CA 1
ATOM 794 C C . SER A 1 102 ? 20.752 12.117 -1.623 1.00 43.88 102 SER A C 1
ATOM 796 O O . SER A 1 102 ? 19.911 12.964 -1.325 1.00 43.88 102 SER A O 1
ATOM 798 N N . GLU A 1 103 ? 21.562 11.589 -0.702 1.00 45.22 103 GLU A N 1
ATOM 799 C CA . GLU A 1 103 ? 21.984 12.307 0.507 1.00 45.22 103 GLU A CA 1
ATOM 800 C C . GLU A 1 103 ? 22.261 13.791 0.149 1.00 45.22 103 GLU A C 1
ATOM 802 O O . GLU A 1 103 ? 22.814 14.038 -0.930 1.00 45.22 103 GLU A O 1
ATOM 807 N N . PRO A 1 104 ? 21.854 14.797 0.962 1.00 45.72 104 PRO A N 1
ATOM 808 C CA . PRO A 1 104 ? 22.234 16.193 0.712 1.00 45.72 104 PRO A CA 1
ATOM 809 C C . PRO A 1 104 ? 23.736 16.252 0.420 1.00 45.72 104 PRO A C 1
ATOM 811 O O . PRO A 1 104 ? 24.469 15.481 1.043 1.00 45.72 104 PRO A O 1
ATOM 814 N N . PRO A 1 105 ? 24.204 17.106 -0.514 1.00 44.25 105 PRO A N 1
ATOM 815 C CA . PRO A 1 105 ? 25.608 17.119 -0.891 1.00 44.25 105 PRO A CA 1
ATOM 816 C C . PRO A 1 105 ? 26.420 17.240 0.392 1.00 44.25 105 PRO A C 1
ATOM 818 O O . PRO A 1 105 ? 26.279 18.228 1.116 1.00 44.25 105 PRO A O 1
ATOM 821 N N . ALA A 1 106 ? 27.209 16.206 0.703 1.00 52.19 106 ALA A N 1
ATOM 822 C CA . ALA A 1 106 ? 28.240 16.324 1.714 1.00 52.19 106 ALA A CA 1
ATOM 823 C C . ALA A 1 106 ? 29.000 17.598 1.352 1.00 52.19 106 ALA A C 1
ATOM 825 O O . ALA A 1 106 ? 29.394 17.747 0.189 1.00 52.19 106 ALA A O 1
ATOM 826 N N . GLU A 1 107 ? 29.091 18.544 2.292 1.00 49.53 107 GLU A N 1
ATOM 827 C CA . GLU A 1 107 ? 29.870 19.764 2.098 1.00 49.53 107 GLU A CA 1
ATOM 828 C C . GLU A 1 107 ? 31.161 19.381 1.366 1.00 49.53 107 GLU A C 1
ATOM 830 O O . GLU A 1 107 ? 31.816 18.416 1.786 1.00 49.53 107 GLU A O 1
ATOM 835 N N . PRO A 1 108 ? 31.488 20.033 0.230 1.00 61.03 108 PRO A N 1
ATOM 836 C CA . PRO A 1 108 ? 32.715 19.715 -0.481 1.00 61.03 108 PRO A CA 1
ATOM 837 C C . PRO A 1 108 ? 33.847 19.741 0.548 1.00 61.03 108 PRO A C 1
ATOM 839 O O . PRO A 1 108 ? 33.849 20.648 1.389 1.00 61.03 108 PRO A O 1
ATOM 842 N N . PRO A 1 109 ? 34.757 18.746 0.550 1.00 56.34 109 PRO A N 1
ATOM 843 C CA . PRO A 1 109 ? 35.824 18.719 1.534 1.00 56.34 109 PRO A CA 1
ATOM 844 C C . PRO A 1 109 ? 36.493 20.085 1.482 1.00 56.34 109 PRO A C 1
ATOM 846 O O . PRO A 1 109 ? 36.850 20.538 0.392 1.00 56.34 109 PRO A O 1
ATOM 849 N N . ALA A 1 110 ? 36.567 20.765 2.630 1.00 62.38 110 ALA A N 1
ATOM 850 C CA . ALA A 1 110 ? 37.277 22.026 2.736 1.00 62.38 110 ALA A CA 1
ATOM 851 C C . ALA A 1 110 ? 38.640 21.810 2.076 1.00 62.38 110 ALA A C 1
ATOM 853 O O . ALA A 1 110 ? 39.435 20.997 2.559 1.00 62.38 110 ALA A O 1
ATOM 854 N N . MET A 1 111 ? 38.853 22.438 0.914 1.00 61.38 111 MET A N 1
ATOM 855 C CA . MET A 1 111 ? 40.150 22.388 0.257 1.00 61.38 111 MET A CA 1
ATOM 856 C C . MET A 1 111 ? 41.168 22.841 1.302 1.00 61.38 111 MET A C 1
ATOM 858 O O . MET A 1 111 ? 40.900 23.831 1.993 1.00 61.38 111 MET A O 1
ATOM 862 N N . PRO A 1 112 ? 42.286 22.120 1.484 1.00 60.62 112 PRO A N 1
ATOM 863 C CA . PRO A 1 112 ? 43.335 22.638 2.334 1.00 60.62 112 PRO A CA 1
ATOM 864 C C . PRO A 1 112 ? 43.746 23.997 1.763 1.00 60.62 112 PRO A C 1
ATOM 866 O O . PRO A 1 112 ? 43.931 24.137 0.554 1.00 60.62 112 PRO A O 1
ATOM 869 N N . ASP A 1 113 ? 43.807 24.993 2.640 1.00 61.62 113 ASP A N 1
ATOM 870 C CA . ASP A 1 113 ? 44.375 26.306 2.364 1.00 61.62 113 ASP A CA 1
ATOM 871 C C . ASP A 1 113 ? 45.835 26.072 1.932 1.00 61.62 113 ASP A C 1
ATOM 873 O O . ASP A 1 113 ? 46.697 25.763 2.759 1.00 61.62 113 ASP A O 1
ATOM 877 N N . GLU A 1 114 ? 46.095 26.065 0.621 1.00 55.12 114 GLU A N 1
ATOM 878 C CA . GLU A 1 114 ? 47.461 26.122 0.104 1.00 55.12 114 GLU A CA 1
ATOM 879 C C . GLU A 1 114 ? 47.945 27.560 0.310 1.00 55.12 114 GLU A C 1
ATOM 881 O O . GLU A 1 114 ? 47.398 28.492 -0.282 1.00 55.12 114 GLU A O 1
ATOM 886 N N . GLY A 1 115 ? 48.896 27.717 1.237 1.00 55.25 115 GLY A N 1
ATOM 887 C CA . GLY A 1 115 ? 49.433 29.008 1.677 1.00 55.25 115 GLY A CA 1
ATOM 888 C C . GLY A 1 115 ? 50.353 29.723 0.696 1.00 55.25 115 GLY A C 1
ATOM 889 O O . GLY A 1 115 ? 50.579 29.232 -0.432 1.00 55.25 115 GLY A O 1
#

pLDDT: mean 76.63, std 11.49, range [43.88, 89.88]

Radius of gyration: 20.75 Å; chains: 1; bounding box: 63×43×64 Å

Sequence (115 aa):
MLTVSVELDRVAPNRTALADRIRARSAFMPTDLTADQRAILDAAIDGEYRAESSDNAAFEELVATFRGQEAIKRDGSSGTWLVRYAGDLWLAELRYYGFADSEPPAEPPAMPDEG

Secondary structure (DSSP, 8-state):
------------SSHHHHHHHHHHHHEE---S--HHHHHHHHHHHHS----SSTT-HHHHHHHHHHHTS--SEEETTEEEEEEEETTEEEEEEEE-TTTS--SS-----------

Foldseek 3Di:
DDDDDDDDDDPADDPVRVVVVCCVQFEDEPPDADPVLLVQVVVVVVPHRDDPDLPPPNVLVVVVVVVPGDFPDDDQQKTWGWYQDPNDTDTDIDGHVSNNPDDDPPPDPPDPPPD